Protein AF-A0A3A0USU7-F1 (afdb_monomer_lite)

Radius of gyration: 15.27 Å; chains: 1; bounding box: 41×31×41 Å

Foldseek 3Di:
DPDPPVNVVLVVLLVQLVVLVPPDQLSNLLSLQLSLLLCQLALHQSLVSQQVSQDWFLSLLLLLLSQLLLLLLQLLQCVLLVQDDPVLSNVCSQGNNVPNVSCVVPVVLSSVLSSVLRSVLSSLSSVLRQIANDTSNNHNPSSLVRSVVGDPPVSSVVSSVVSNVSSNVSSNVSCVVCVPPDD

pLDDT: mean 90.27, std 8.11, range [47.28, 97.69]

Secondary structure (DSSP, 8-state):
----HHHHHHHHHHHHHHHHTTS-HHHHHHHHHHHHHHHHHTTS-HHHHHHHTT--HHHHHHHHHHHHHHHHHHHHHHHHHT-S-HHHHHHHHH-GGGGHHHHHHSHHHHHHHHHHHHHHHHHHHHHTT----STT--SHHHHHHHHHHHS-HHHHHHHHHHHHHHHHHHHHHHHHHTTTS--

Structure (mmCIF, N/CA/C/O backbone):
data_AF-A0A3A0USU7-F1
#
_entry.id   AF-A0A3A0USU7-F1
#
loop_
_atom_site.group_PDB
_atom_site.id
_atom_site.type_symbol
_atom_site.label_atom_id
_atom_site.label_alt_id
_atom_site.label_comp_id
_atom_site.label_asym_id
_atom_site.label_entity_id
_atom_site.label_seq_id
_atom_site.pdbx_PDB_ins_code
_atom_site.Cartn_x
_atom_site.Cartn_y
_atom_site.Cartn_z
_atom_site.occupancy
_atom_site.B_iso_or_equiv
_atom_site.auth_seq_id
_atom_site.auth_comp_id
_atom_site.auth_asym_id
_atom_site.auth_atom_id
_atom_site.pdbx_PDB_model_num
ATOM 1 N N . GLY A 1 1 ? -24.342 18.205 -18.699 1.00 47.28 1 GLY A N 1
ATOM 2 C CA . GLY A 1 1 ? -22.930 18.433 -19.059 1.00 47.28 1 GLY A CA 1
ATOM 3 C C . GLY A 1 1 ? -22.261 17.085 -19.160 1.00 47.28 1 GLY A C 1
ATOM 4 O O . GLY A 1 1 ? -22.605 16.230 -18.356 1.00 47.28 1 GLY A O 1
ATOM 5 N N . MET A 1 2 ? -21.401 16.857 -20.155 1.00 51.66 2 MET A N 1
ATOM 6 C CA . MET A 1 2 ? -20.623 15.615 -20.215 1.00 51.66 2 MET A CA 1
ATOM 7 C C . MET A 1 2 ? -19.762 15.539 -18.960 1.00 51.66 2 MET A C 1
ATOM 9 O O . MET A 1 2 ? -18.935 16.421 -18.740 1.00 51.66 2 MET A O 1
ATOM 13 N N . THR A 1 3 ? -19.987 14.526 -18.132 1.00 57.84 3 THR A N 1
ATOM 14 C CA . THR A 1 3 ? -19.057 14.182 -17.064 1.00 57.84 3 THR A CA 1
ATOM 15 C C . THR A 1 3 ? -17.713 13.886 -17.733 1.00 57.84 3 THR A C 1
ATOM 17 O O . THR A 1 3 ? -17.682 13.072 -18.663 1.00 57.84 3 THR A O 1
ATOM 20 N N . PRO A 1 4 ? -16.621 14.563 -17.347 1.00 75.75 4 PRO A N 1
ATOM 21 C CA . PRO A 1 4 ? -15.281 14.215 -17.794 1.00 75.75 4 PRO A CA 1
ATOM 22 C C . PRO A 1 4 ? -15.056 12.697 -17.731 1.00 75.75 4 PRO A C 1
ATOM 24 O O . PRO A 1 4 ? -15.492 12.039 -16.789 1.00 75.75 4 PRO A O 1
ATOM 27 N N . VAL A 1 5 ? -14.356 12.122 -18.715 1.00 73.75 5 VAL A N 1
ATOM 28 C CA . VAL A 1 5 ? -14.076 10.666 -18.764 1.00 73.75 5 VAL A CA 1
ATOM 29 C C . VAL A 1 5 ? -13.379 10.180 -17.480 1.00 73.75 5 VAL A C 1
ATOM 31 O O . VAL A 1 5 ? -13.599 9.057 -17.024 1.00 73.75 5 VAL A O 1
ATOM 34 N N . VAL A 1 6 ? -12.588 11.063 -16.863 1.00 70.81 6 VAL A N 1
ATOM 35 C CA . VAL A 1 6 ? -11.923 10.844 -15.572 1.00 70.81 6 VAL A CA 1
ATOM 36 C C . VAL A 1 6 ? -12.942 10.656 -14.446 1.00 70.81 6 VAL A C 1
ATOM 38 O O . VAL A 1 6 ? -12.831 9.696 -13.689 1.00 70.81 6 VAL A O 1
ATOM 41 N N . ASP A 1 7 ? -13.978 11.491 -14.385 1.00 71.75 7 ASP A N 1
ATOM 42 C CA . ASP A 1 7 ? -15.022 11.399 -13.362 1.00 71.75 7 ASP A CA 1
ATOM 43 C C . ASP A 1 7 ? -15.833 10.113 -13.520 1.00 71.75 7 ASP A C 1
ATOM 45 O O . ASP A 1 7 ? -16.102 9.429 -12.536 1.00 71.75 7 ASP A O 1
ATOM 49 N N . ALA A 1 8 ? -16.164 9.723 -14.755 1.00 73.50 8 ALA A N 1
ATOM 50 C CA . ALA A 1 8 ? -16.860 8.463 -15.020 1.00 73.50 8 ALA A CA 1
ATOM 51 C C . ALA A 1 8 ? -16.037 7.240 -14.565 1.00 73.50 8 ALA A C 1
ATOM 53 O O . ALA A 1 8 ? -16.576 6.321 -13.947 1.00 73.50 8 ALA A O 1
ATOM 54 N N . SER A 1 9 ? -14.723 7.259 -14.810 1.00 77.00 9 SER A N 1
ATOM 55 C CA . SER A 1 9 ? -13.806 6.185 -14.404 1.00 77.00 9 SER A CA 1
ATOM 56 C C . SER A 1 9 ? -13.640 6.118 -12.881 1.00 77.00 9 SER A C 1
ATOM 58 O O . SER A 1 9 ? -13.724 5.039 -12.294 1.00 77.00 9 SER A O 1
ATOM 60 N N . LEU A 1 10 ? -13.465 7.268 -12.220 1.00 75.44 10 LEU A N 1
ATOM 61 C CA . LEU A 1 10 ? -13.368 7.353 -10.759 1.00 75.44 10 LEU A CA 1
ATOM 62 C C . LEU A 1 10 ? -14.669 6.924 -10.074 1.00 75.44 10 LEU A C 1
ATOM 64 O O . LEU A 1 10 ? -14.623 6.220 -9.06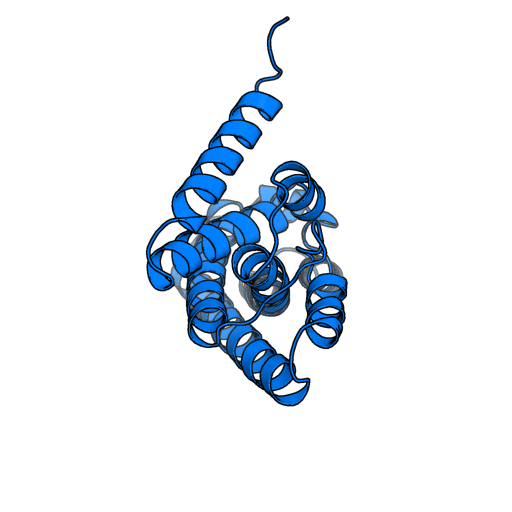6 1.00 75.44 10 LEU A O 1
ATOM 68 N N . MET A 1 11 ? -15.822 7.277 -10.645 1.00 78.56 11 MET A N 1
ATOM 69 C CA . MET A 1 11 ? -17.130 6.826 -10.170 1.00 78.56 11 MET A CA 1
ATOM 70 C C . MET A 1 11 ? -17.293 5.311 -10.295 1.00 78.56 11 MET A C 1
ATOM 72 O O . MET A 1 11 ? -17.805 4.674 -9.377 1.00 78.56 11 MET A O 1
ATOM 76 N N . GLN A 1 12 ? -16.828 4.709 -11.392 1.00 82.81 12 GLN A N 1
ATOM 77 C CA . GLN A 1 12 ? -16.893 3.260 -11.568 1.00 82.81 12 GLN A CA 1
ATOM 78 C C . GLN A 1 12 ? -16.001 2.523 -10.558 1.00 82.81 12 GLN A C 1
ATOM 80 O O . GLN A 1 12 ? -16.458 1.573 -9.922 1.00 82.81 12 GLN A O 1
ATOM 85 N N . ILE A 1 13 ? -14.766 2.992 -10.353 1.00 81.06 13 ILE A N 1
ATOM 86 C CA . ILE A 1 13 ? -13.864 2.471 -9.310 1.00 81.06 13 ILE A CA 1
ATOM 87 C C . ILE A 1 13 ? -14.511 2.625 -7.928 1.00 81.06 13 ILE A C 1
ATOM 89 O O . ILE A 1 13 ? -14.512 1.693 -7.122 1.00 81.06 13 ILE A O 1
ATOM 93 N N . GLY A 1 14 ? -15.107 3.788 -7.676 1.00 78.56 14 GLY A N 1
ATOM 94 C CA . GLY A 1 14 ? -15.824 4.096 -6.451 1.00 78.56 14 GLY A CA 1
ATOM 95 C C . GLY A 1 14 ? -16.990 3.160 -6.157 1.00 78.56 14 GLY A C 1
ATOM 96 O O . GLY A 1 14 ? -17.125 2.684 -5.030 1.00 78.56 14 GLY A O 1
ATOM 97 N N . ASN A 1 15 ? -17.793 2.846 -7.173 1.00 83.69 15 ASN A N 1
ATOM 98 C CA . ASN A 1 15 ? -18.910 1.913 -7.055 1.00 83.69 15 ASN A CA 1
ATOM 99 C C . ASN A 1 15 ? -18.429 0.495 -6.734 1.00 83.69 15 ASN A C 1
ATOM 101 O O . ASN A 1 15 ? -18.962 -0.112 -5.811 1.00 83.69 15 ASN A O 1
ATOM 105 N N . ILE A 1 16 ? -17.378 0.003 -7.403 1.00 82.62 16 ILE A N 1
ATOM 106 C CA . ILE A 1 16 ? -16.798 -1.323 -7.115 1.00 82.62 16 ILE A CA 1
ATOM 107 C C . ILE A 1 16 ? -16.329 -1.398 -5.657 1.00 82.62 16 ILE A C 1
ATOM 109 O O . ILE A 1 16 ? -16.629 -2.362 -4.949 1.00 82.62 16 ILE A O 1
ATOM 113 N N . ILE A 1 17 ? -15.633 -0.358 -5.184 1.00 80.31 17 ILE A N 1
ATOM 114 C CA . ILE A 1 17 ? -15.199 -0.266 -3.787 1.00 80.31 17 ILE A CA 1
ATOM 115 C C . ILE A 1 17 ? -16.417 -0.297 -2.858 1.00 80.31 17 ILE A C 1
ATOM 117 O O . ILE A 1 17 ? -16.461 -1.123 -1.949 1.00 80.31 17 ILE A O 1
ATOM 121 N N . LYS A 1 18 ? -17.426 0.544 -3.102 1.00 78.19 18 LYS A N 1
ATOM 122 C CA . LYS A 1 18 ? -18.612 0.663 -2.242 1.00 78.19 18 LYS A CA 1
ATOM 123 C C . LYS A 1 18 ? -19.471 -0.603 -2.214 1.00 78.19 18 LYS A C 1
ATOM 125 O O . LYS A 1 18 ? -20.003 -0.947 -1.168 1.00 78.19 18 LYS A O 1
ATOM 130 N N . GLU A 1 19 ? -19.599 -1.313 -3.325 1.00 83.81 19 GLU A N 1
ATOM 131 C CA . GLU A 1 19 ? -20.310 -2.594 -3.365 1.00 83.81 19 GLU A CA 1
ATOM 132 C C . GLU A 1 19 ? -19.551 -3.664 -2.573 1.00 83.81 19 GLU A C 1
ATOM 134 O O . GLU A 1 19 ? -20.134 -4.398 -1.768 1.00 83.81 19 GLU A O 1
ATOM 139 N N . SER A 1 20 ? -18.226 -3.706 -2.721 1.00 80.81 20 SER A N 1
ATOM 140 C CA . SER A 1 20 ? -17.401 -4.690 -2.020 1.00 80.81 20 SER A CA 1
ATOM 141 C C . SER A 1 20 ? -17.318 -4.482 -0.502 1.00 80.81 20 SER A C 1
ATOM 143 O O . SER A 1 20 ? -17.053 -5.452 0.206 1.00 80.81 20 SER A O 1
ATOM 145 N N . THR A 1 21 ? -17.629 -3.292 0.037 1.00 77.38 21 THR A N 1
ATOM 146 C CA . THR A 1 21 ? -17.706 -3.093 1.502 1.00 77.38 21 THR A CA 1
ATOM 147 C C . THR A 1 21 ? -18.872 -3.830 2.157 1.00 77.38 21 THR A C 1
ATOM 149 O O . THR A 1 21 ? -18.832 -4.098 3.354 1.00 77.38 21 THR A O 1
ATOM 152 N N . THR A 1 22 ? -19.898 -4.189 1.380 1.00 76.75 22 THR A N 1
ATOM 153 C CA . THR A 1 22 ? -21.059 -4.963 1.855 1.00 76.75 22 THR A CA 1
ATOM 154 C C . THR A 1 22 ? -20.899 -6.475 1.672 1.00 76.75 22 THR A C 1
ATOM 156 O O . THR A 1 22 ? -21.776 -7.249 2.052 1.00 76.75 22 THR A O 1
ATOM 159 N N . SER A 1 23 ? -19.776 -6.904 1.090 1.00 77.12 23 SER A N 1
ATOM 160 C CA . SER A 1 23 ? -19.449 -8.312 0.849 1.00 77.12 23 SER A CA 1
ATOM 161 C C . SER A 1 23 ? -18.768 -8.963 2.063 1.00 77.12 23 SER A C 1
ATOM 163 O O . SER A 1 23 ? -18.668 -8.381 3.141 1.00 77.12 23 SER A O 1
ATOM 165 N N . SER A 1 24 ? -18.280 -10.200 1.908 1.00 86.56 24 SER A N 1
ATOM 166 C CA . SER A 1 24 ? -17.523 -10.872 2.969 1.00 86.56 24 SER A CA 1
ATOM 167 C C . SER A 1 24 ? -16.220 -10.121 3.305 1.00 86.56 24 SER A C 1
ATOM 169 O O . SER A 1 24 ? -15.611 -9.536 2.404 1.00 86.56 24 SER A O 1
ATOM 171 N N . PRO A 1 25 ? -15.725 -10.180 4.560 1.00 85.56 25 PRO A N 1
ATOM 172 C CA . PRO A 1 25 ? -14.499 -9.484 4.965 1.00 85.56 25 PRO A CA 1
ATOM 173 C C . PRO A 1 25 ? -13.279 -9.810 4.096 1.00 85.56 25 PRO A C 1
ATOM 175 O O . PRO A 1 25 ? -12.454 -8.945 3.822 1.00 85.56 25 PRO A O 1
ATOM 178 N N . ILE A 1 26 ? -13.191 -11.052 3.612 1.00 90.31 26 ILE A N 1
ATOM 179 C CA . ILE A 1 26 ? -12.112 -11.501 2.727 1.00 90.31 2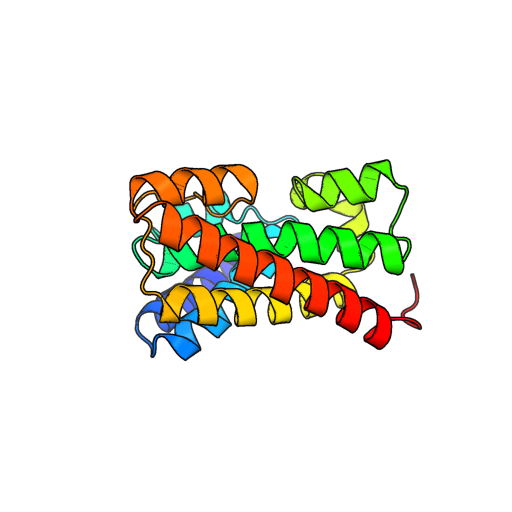6 ILE A CA 1
ATOM 180 C C . ILE A 1 26 ? -12.241 -10.848 1.349 1.00 90.31 26 ILE A C 1
ATOM 182 O O . ILE A 1 26 ? -11.261 -10.323 0.829 1.00 90.31 26 ILE A O 1
ATOM 186 N N . LEU A 1 27 ? -13.440 -10.855 0.759 1.00 89.69 27 LEU A N 1
ATOM 187 C CA . LEU A 1 27 ? -13.657 -10.297 -0.576 1.00 89.69 27 LEU A CA 1
ATOM 188 C C . LEU A 1 27 ? -13.503 -8.772 -0.565 1.00 89.69 27 LEU A C 1
ATOM 190 O O . LEU A 1 27 ? -12.858 -8.216 -1.452 1.00 89.69 27 LEU A O 1
ATOM 194 N N . MET A 1 28 ? -13.990 -8.121 0.495 1.00 92.81 28 MET A N 1
ATOM 195 C CA . MET A 1 28 ? -13.724 -6.713 0.781 1.00 92.81 28 MET A CA 1
ATOM 196 C C . MET A 1 28 ? -12.217 -6.452 0.876 1.00 92.81 28 MET A C 1
ATOM 198 O O . MET A 1 28 ? -11.714 -5.558 0.204 1.00 92.81 28 MET A O 1
ATOM 202 N N . GLY A 1 29 ? -11.484 -7.251 1.657 1.00 93.31 29 GLY A N 1
ATOM 203 C CA . GLY A 1 29 ? -10.033 -7.132 1.809 1.00 93.31 29 GLY A CA 1
ATOM 204 C C . GLY A 1 29 ? -9.278 -7.231 0.483 1.00 93.31 29 GLY A C 1
ATOM 205 O O . GLY A 1 29 ? -8.439 -6.380 0.193 1.00 93.31 29 GLY A O 1
ATOM 206 N N . VAL A 1 30 ? -9.614 -8.219 -0.350 1.00 95.12 30 VAL A N 1
ATOM 207 C CA . VAL A 1 30 ? -8.996 -8.403 -1.673 1.00 95.12 30 VAL A CA 1
ATOM 208 C C . VAL A 1 30 ? -9.281 -7.211 -2.586 1.00 95.12 30 VAL A C 1
ATOM 210 O O . VAL A 1 30 ? -8.351 -6.650 -3.165 1.00 95.12 30 VAL A O 1
ATOM 213 N N . VAL A 1 31 ? -10.550 -6.817 -2.711 1.00 93.94 31 VAL A N 1
ATOM 214 C CA . VAL A 1 31 ? -10.972 -5.776 -3.658 1.00 93.94 31 VAL A CA 1
ATOM 215 C C . VAL A 1 31 ? -10.491 -4.397 -3.211 1.00 93.94 31 VAL A C 1
ATOM 217 O O . VAL A 1 31 ? -9.835 -3.708 -3.991 1.00 93.94 31 VAL A O 1
ATOM 220 N N . LEU A 1 32 ? -10.748 -3.998 -1.961 1.00 93.19 32 LEU A N 1
ATOM 221 C CA . LEU A 1 32 ? -10.316 -2.690 -1.456 1.00 93.19 32 LEU A CA 1
ATOM 222 C C . LEU A 1 32 ? -8.805 -2.602 -1.381 1.00 93.19 32 LEU A C 1
ATOM 224 O O . LEU A 1 32 ? -8.238 -1.617 -1.845 1.00 93.19 32 LEU A O 1
ATOM 228 N N . GLY A 1 33 ? -8.159 -3.618 -0.811 1.00 94.94 33 GLY A N 1
ATOM 229 C CA . GLY A 1 33 ? -6.711 -3.639 -0.679 1.00 94.94 33 GLY A CA 1
ATOM 230 C C . GLY A 1 33 ? -6.041 -3.540 -2.044 1.00 94.94 33 GLY A C 1
ATOM 231 O O . GLY A 1 33 ? -5.192 -2.680 -2.249 1.00 94.94 33 GLY A O 1
ATOM 232 N N . GLY A 1 34 ? -6.465 -4.357 -3.010 1.00 94.94 34 GLY A N 1
ATOM 233 C CA . GLY A 1 34 ? -5.884 -4.337 -4.349 1.00 94.94 34 GLY A CA 1
ATOM 234 C C . GLY A 1 34 ? -6.131 -3.022 -5.089 1.00 94.94 34 GLY A C 1
ATOM 235 O O . GLY A 1 34 ? -5.188 -2.408 -5.589 1.00 94.94 34 GLY A O 1
ATOM 236 N N . ILE A 1 35 ? -7.382 -2.554 -5.141 1.00 94.12 35 ILE A N 1
ATOM 237 C CA . ILE A 1 35 ? -7.740 -1.351 -5.904 1.00 94.12 35 ILE A CA 1
ATOM 238 C C . ILE A 1 35 ? -7.154 -0.092 -5.263 1.00 94.12 35 ILE A C 1
ATOM 240 O O . ILE A 1 35 ? -6.536 0.701 -5.971 1.00 94.12 35 ILE A O 1
ATOM 244 N N . ILE A 1 36 ? -7.305 0.108 -3.948 1.00 94.00 36 ILE A N 1
ATOM 245 C CA . ILE A 1 36 ? -6.821 1.330 -3.284 1.00 94.00 36 ILE A CA 1
ATOM 246 C C . ILE A 1 36 ? -5.298 1.423 -3.384 1.00 94.00 36 ILE A C 1
ATOM 248 O O . ILE A 1 36 ? -4.782 2.507 -3.647 1.00 94.00 36 ILE A O 1
ATOM 252 N N . THR A 1 37 ? -4.574 0.310 -3.252 1.00 94.75 37 THR A N 1
ATOM 253 C CA . THR A 1 37 ? -3.114 0.304 -3.396 1.00 94.75 37 THR A CA 1
ATOM 254 C C . THR A 1 37 ? -2.665 0.604 -4.832 1.00 94.75 37 THR A C 1
ATOM 256 O O . THR A 1 37 ? -1.691 1.335 -5.029 1.00 94.75 37 THR A O 1
ATOM 259 N N . VAL A 1 38 ? -3.391 0.120 -5.848 1.00 93.81 38 VAL A N 1
ATOM 260 C CA . VAL A 1 38 ? -3.135 0.505 -7.248 1.00 93.81 38 VAL A CA 1
ATOM 261 C C . VAL A 1 38 ? -3.418 1.985 -7.470 1.00 93.81 38 VAL A C 1
ATOM 263 O O . VAL A 1 38 ? -2.577 2.669 -8.045 1.00 93.81 38 VAL A O 1
ATOM 266 N N . VAL A 1 39 ? -4.551 2.497 -6.982 1.00 91.12 39 VAL A N 1
ATOM 267 C CA . VAL A 1 39 ? -4.905 3.920 -7.090 1.00 91.12 39 VAL A CA 1
ATOM 268 C C . VAL A 1 39 ? -3.849 4.785 -6.407 1.00 91.12 39 VAL A C 1
ATOM 270 O O . VAL A 1 39 ? -3.380 5.727 -7.027 1.00 91.12 39 VAL A O 1
ATOM 273 N N . ALA A 1 40 ? -3.414 4.428 -5.195 1.00 90.44 40 ALA A N 1
ATOM 274 C CA . ALA A 1 40 ? -2.378 5.148 -4.448 1.00 90.44 40 ALA A CA 1
ATOM 275 C C . ALA A 1 40 ? -1.013 5.163 -5.152 1.00 90.44 40 ALA A C 1
ATOM 277 O O . ALA A 1 40 ? -0.189 6.034 -4.886 1.00 90.44 40 ALA A O 1
ATOM 278 N N . THR A 1 41 ? -0.764 4.186 -6.025 1.00 88.94 41 THR A N 1
ATOM 279 C CA . THR A 1 41 ? 0.472 4.105 -6.808 1.00 88.94 41 THR A CA 1
ATOM 280 C C . THR A 1 41 ? 0.336 4.806 -8.159 1.00 88.94 41 THR A C 1
ATOM 282 O O . THR A 1 41 ? 1.298 5.375 -8.666 1.00 88.94 41 THR A O 1
ATOM 285 N N . ALA A 1 42 ? -0.854 4.778 -8.755 1.00 86.81 42 ALA A N 1
ATOM 286 C CA . ALA A 1 42 ? -1.189 5.509 -9.967 1.00 86.81 42 ALA A CA 1
ATOM 287 C C . ALA A 1 42 ? -1.185 7.035 -9.724 1.00 86.81 42 ALA A C 1
ATOM 289 O O . ALA A 1 42 ? -1.245 7.486 -8.581 1.00 86.81 42 ALA A O 1
ATOM 290 N N . PRO A 1 43 ? -1.180 7.868 -10.784 1.00 82.12 43 PRO A N 1
ATOM 291 C CA . PRO A 1 43 ? -1.360 9.322 -10.673 1.00 82.12 43 PRO A CA 1
ATOM 292 C C . PRO A 1 43 ? -2.797 9.725 -10.277 1.00 82.12 43 PRO A C 1
ATOM 294 O O . PRO A 1 43 ? -3.346 10.703 -10.782 1.00 82.12 43 PRO A O 1
ATOM 297 N N . LEU A 1 44 ? -3.440 8.947 -9.406 1.00 80.44 44 LEU A N 1
ATOM 298 C CA . LEU A 1 44 ? -4.792 9.140 -8.908 1.00 80.44 44 LEU A CA 1
ATOM 299 C C . LEU A 1 44 ? -4.702 9.301 -7.387 1.00 80.44 44 LEU A C 1
ATOM 301 O O . LEU A 1 44 ? -4.110 8.480 -6.697 1.00 80.44 44 LEU A O 1
ATOM 305 N N . SER A 1 45 ? -5.274 10.366 -6.828 1.00 85.56 45 SER A N 1
ATOM 306 C CA . SER A 1 45 ? -5.203 10.578 -5.378 1.00 85.56 45 SER A CA 1
ATOM 307 C C . SER A 1 45 ? -6.096 9.573 -4.637 1.00 85.56 45 SER A C 1
ATOM 309 O O . SER A 1 45 ? -7.322 9.707 -4.627 1.00 85.56 45 SER A O 1
ATOM 311 N N . SER A 1 46 ? -5.491 8.584 -3.971 1.00 86.19 46 SER A N 1
ATOM 312 C CA . SER A 1 46 ? -6.190 7.625 -3.097 1.00 86.19 46 SER A CA 1
ATOM 313 C C . SER A 1 46 ? -6.868 8.311 -1.908 1.00 86.19 46 SER A C 1
ATOM 315 O O . SER A 1 46 ? -7.979 7.941 -1.523 1.00 86.19 46 SER A O 1
ATOM 317 N N . MET A 1 47 ? -6.237 9.347 -1.350 1.00 88.75 47 MET A N 1
ATOM 318 C CA . MET A 1 47 ? -6.819 10.187 -0.301 1.00 88.75 47 MET A CA 1
ATOM 319 C C . MET A 1 47 ? -8.108 10.857 -0.785 1.00 88.75 47 MET A C 1
ATOM 321 O O . MET A 1 47 ? -9.142 10.726 -0.133 1.00 88.75 47 MET A O 1
ATOM 325 N N . ALA A 1 48 ? -8.077 11.520 -1.945 1.00 86.38 48 ALA A N 1
ATOM 326 C CA . ALA A 1 48 ? -9.272 12.158 -2.489 1.00 86.38 48 ALA A CA 1
ATOM 327 C C . ALA A 1 48 ? -10.366 11.126 -2.799 1.00 86.38 48 ALA A C 1
ATOM 329 O O . ALA A 1 48 ? -11.518 11.336 -2.432 1.00 86.38 48 ALA A O 1
ATOM 330 N N . LEU A 1 49 ? -10.010 9.986 -3.403 1.00 86.00 49 LEU A N 1
ATOM 331 C CA . LEU A 1 49 ? -10.967 8.924 -3.718 1.00 86.00 49 LEU A CA 1
ATOM 332 C C . LEU A 1 49 ? -11.667 8.399 -2.456 1.00 86.00 49 LEU A C 1
ATOM 334 O O . LEU A 1 49 ? -12.891 8.357 -2.397 1.00 86.00 49 LEU A O 1
ATOM 338 N N . THR A 1 50 ? -10.904 8.026 -1.429 1.00 87.81 50 THR A N 1
ATOM 339 C CA . THR A 1 50 ? -11.475 7.479 -0.185 1.00 87.81 50 THR A CA 1
ATOM 340 C C . THR A 1 50 ? -12.295 8.506 0.598 1.00 87.81 50 THR A C 1
ATOM 342 O O . THR A 1 50 ? -13.292 8.132 1.217 1.00 87.81 50 THR A O 1
ATOM 345 N N . ALA A 1 51 ? -11.941 9.794 0.519 1.00 87.56 51 ALA A N 1
ATOM 346 C CA . ALA A 1 51 ? -12.744 10.885 1.068 1.00 87.56 51 ALA A CA 1
ATOM 347 C C . ALA A 1 51 ? -14.066 11.081 0.307 1.00 87.56 51 ALA A C 1
ATOM 349 O O . ALA A 1 51 ? -15.122 11.160 0.931 1.00 87.56 51 ALA A O 1
ATOM 350 N N . LEU A 1 52 ? -14.034 11.096 -1.031 1.00 86.31 52 LEU A N 1
ATOM 351 C CA . LEU A 1 52 ? -15.230 11.241 -1.873 1.00 86.31 52 LEU A CA 1
ATOM 352 C C . LEU A 1 52 ? -16.210 10.072 -1.710 1.00 86.31 52 LEU A C 1
ATOM 354 O O . LEU A 1 52 ? -17.421 10.259 -1.799 1.00 86.31 52 LEU A O 1
ATOM 358 N N . LEU A 1 53 ? -15.692 8.871 -1.446 1.00 86.00 53 LEU A N 1
ATOM 359 C CA . LEU A 1 53 ? -16.503 7.683 -1.177 1.00 86.00 53 LEU A CA 1
ATOM 360 C C . LEU A 1 53 ? -17.026 7.610 0.261 1.00 86.00 53 LEU A C 1
ATOM 362 O O . LEU A 1 53 ? -17.865 6.754 0.545 1.00 86.00 53 LEU A O 1
ATOM 366 N N . GLY A 1 54 ? -16.543 8.479 1.155 1.00 88.25 54 GLY A N 1
ATOM 367 C CA . GLY A 1 54 ? -16.916 8.475 2.568 1.00 88.25 54 GLY A CA 1
ATOM 368 C C . GLY A 1 54 ? -16.565 7.164 3.268 1.00 88.25 54 GLY A C 1
ATOM 369 O O . GLY A 1 54 ? -17.349 6.682 4.081 1.00 88.25 54 GLY A O 1
ATOM 370 N N . LEU A 1 55 ? -15.430 6.545 2.919 1.00 89.38 55 LEU A N 1
ATOM 371 C CA . LEU A 1 55 ? -15.032 5.280 3.535 1.00 89.38 55 LEU A CA 1
ATOM 372 C C . LEU A 1 55 ? -14.648 5.498 4.998 1.00 89.38 55 LEU A C 1
ATOM 374 O O . LEU A 1 55 ? -13.762 6.296 5.297 1.00 89.38 55 LEU A O 1
ATOM 378 N N . THR A 1 56 ? -15.259 4.723 5.886 1.00 92.81 56 THR A N 1
ATOM 379 C CA . THR A 1 56 ? -14.916 4.644 7.311 1.00 92.81 56 THR A CA 1
ATOM 380 C C . THR A 1 56 ? -14.836 3.182 7.758 1.00 92.81 56 THR A C 1
ATOM 382 O O . THR A 1 56 ? -14.953 2.273 6.927 1.00 92.81 56 THR A O 1
ATOM 385 N N . GLY A 1 57 ? -14.586 2.922 9.043 1.00 94.06 57 GLY A N 1
ATOM 386 C CA . GLY A 1 57 ? -14.490 1.575 9.595 1.00 94.06 57 GLY A CA 1
ATOM 387 C C . GLY A 1 57 ? -13.376 0.737 8.968 1.00 94.06 57 GLY A C 1
ATOM 388 O O . GLY A 1 57 ? -12.284 1.219 8.653 1.00 94.06 57 GLY A O 1
ATOM 389 N N . THR A 1 58 ? -13.648 -0.555 8.796 1.00 94.75 58 THR A N 1
ATOM 390 C CA . THR A 1 58 ? -12.707 -1.516 8.203 1.00 94.75 58 THR A CA 1
ATOM 391 C C . THR A 1 58 ? -12.311 -1.192 6.757 1.00 94.75 58 THR A C 1
ATOM 393 O O . THR A 1 58 ? -11.120 -1.284 6.455 1.00 94.75 58 THR A O 1
ATOM 396 N N . PRO A 1 59 ? -13.221 -0.746 5.866 1.00 93.69 59 PRO A N 1
ATOM 397 C CA . PRO A 1 59 ? -12.855 -0.248 4.539 1.00 93.69 59 PRO A CA 1
ATOM 398 C C . PRO A 1 59 ? -11.719 0.784 4.532 1.00 93.69 59 PRO A C 1
ATOM 400 O O . PRO A 1 59 ? -10.762 0.669 3.764 1.00 93.69 59 PRO A O 1
ATOM 403 N N . MET A 1 60 ? -11.797 1.780 5.414 1.00 95.62 60 MET A N 1
ATOM 404 C CA . MET A 1 60 ? -10.786 2.834 5.502 1.00 95.62 60 MET A CA 1
ATOM 405 C C . MET A 1 60 ? -9.501 2.333 6.169 1.00 95.62 60 MET A C 1
ATOM 407 O O . MET A 1 60 ? -8.407 2.712 5.751 1.00 95.62 60 MET A O 1
ATOM 411 N N . ALA A 1 61 ? -9.605 1.431 7.151 1.00 96.31 61 ALA A N 1
ATOM 412 C CA . ALA A 1 61 ? -8.442 0.774 7.746 1.00 96.31 61 ALA A CA 1
ATOM 413 C C . ALA A 1 61 ? -7.638 -0.018 6.703 1.00 96.31 61 ALA A C 1
ATOM 415 O O . ALA A 1 61 ? -6.406 0.058 6.692 1.00 96.31 61 ALA A O 1
ATOM 416 N N . ILE A 1 62 ? -8.329 -0.725 5.797 1.00 96.06 62 ILE A N 1
ATOM 417 C CA . ILE A 1 62 ? -7.709 -1.410 4.656 1.00 96.06 62 ILE A CA 1
ATOM 418 C C . ILE A 1 62 ? -6.962 -0.397 3.791 1.00 96.06 62 ILE A C 1
ATOM 420 O O . ILE A 1 62 ? -5.774 -0.577 3.537 1.00 96.06 62 ILE A O 1
ATOM 424 N N . GLY A 1 63 ? -7.626 0.690 3.390 1.00 94.19 63 GLY A N 1
ATOM 425 C CA . GLY A 1 63 ? -7.006 1.729 2.567 1.00 94.19 63 GLY A CA 1
ATOM 426 C C . GLY A 1 63 ? -5.772 2.368 3.215 1.00 94.19 63 GLY A C 1
ATOM 427 O O . GLY A 1 63 ? -4.785 2.617 2.533 1.00 94.19 63 GLY A O 1
ATOM 428 N N . ALA A 1 64 ? -5.788 2.589 4.527 1.00 95.69 64 ALA A N 1
ATOM 429 C CA . ALA A 1 64 ? -4.664 3.171 5.257 1.00 95.69 64 ALA A CA 1
ATOM 430 C C . ALA A 1 64 ? -3.459 2.214 5.347 1.00 95.69 64 ALA A C 1
ATOM 432 O O . ALA A 1 64 ? -2.350 2.548 4.922 1.00 95.69 64 ALA A O 1
ATOM 433 N N . LEU A 1 65 ? -3.663 1.003 5.874 1.00 96.44 65 LEU A N 1
ATOM 434 C CA . LEU A 1 65 ? -2.559 0.075 6.150 1.00 96.44 65 LEU A CA 1
ATOM 435 C C . LEU A 1 65 ? -2.073 -0.692 4.916 1.00 96.44 65 LEU A C 1
ATOM 437 O O . LEU A 1 65 ? -0.887 -1.020 4.846 1.00 96.44 65 LEU A O 1
ATOM 441 N N . ALA A 1 66 ? -2.930 -0.954 3.924 1.00 96.50 66 ALA A N 1
ATOM 442 C CA . ALA A 1 66 ? -2.492 -1.580 2.675 1.00 96.50 66 ALA A CA 1
ATOM 443 C C . ALA A 1 66 ? -1.597 -0.629 1.866 1.00 96.50 66 ALA A C 1
ATOM 445 O O . ALA A 1 66 ? -0.590 -1.055 1.298 1.00 96.50 66 ALA A O 1
ATOM 446 N N . VAL A 1 67 ? -1.907 0.674 1.867 1.00 95.69 67 VAL A N 1
ATOM 447 C CA . VAL A 1 67 ? -1.057 1.694 1.236 1.00 95.69 67 VAL A CA 1
ATOM 448 C C . VAL A 1 67 ? 0.257 1.857 2.005 1.00 95.69 67 VAL A C 1
ATOM 450 O O . VAL A 1 67 ? 1.312 1.926 1.377 1.00 95.69 67 VAL A O 1
ATOM 453 N N . PHE A 1 68 ? 0.246 1.788 3.340 1.00 96.75 68 PHE A N 1
ATOM 454 C CA . PHE A 1 68 ? 1.484 1.692 4.125 1.00 96.75 68 PHE A CA 1
ATOM 455 C C . PHE A 1 68 ? 2.336 0.464 3.750 1.00 96.75 68 PHE A C 1
ATOM 457 O O . PHE A 1 68 ? 3.538 0.592 3.517 1.00 96.75 68 PHE A O 1
ATOM 464 N N . GLY A 1 69 ? 1.736 -0.725 3.635 1.00 96.44 69 GLY A N 1
ATOM 465 C CA . GLY A 1 69 ? 2.448 -1.929 3.188 1.00 96.44 69 GLY A CA 1
ATOM 466 C C . GLY A 1 69 ? 3.061 -1.756 1.793 1.00 96.44 69 GLY A C 1
ATOM 467 O O . GLY A 1 69 ? 4.204 -2.160 1.548 1.00 96.44 69 GLY A O 1
ATOM 468 N N . SER A 1 70 ? 2.340 -1.071 0.902 1.00 95.50 70 SER A N 1
ATOM 469 C CA . SER A 1 70 ? 2.776 -0.819 -0.472 1.00 95.50 70 SER A CA 1
ATOM 470 C C . SER A 1 70 ? 4.073 -0.020 -0.590 1.00 95.50 70 SER A C 1
ATOM 472 O O . SER A 1 70 ? 4.836 -0.240 -1.528 1.00 95.50 70 SER A O 1
ATOM 474 N N . SER A 1 71 ? 4.406 0.814 0.396 1.00 95.50 71 SER A N 1
ATOM 475 C CA . SER A 1 71 ? 5.692 1.516 0.453 1.00 95.50 71 SER A CA 1
ATOM 476 C C . SER A 1 71 ? 6.883 0.565 0.417 1.00 95.50 71 SER A C 1
ATOM 478 O O . SER A 1 71 ? 7.842 0.779 -0.327 1.00 95.50 71 SER A O 1
ATOM 480 N N . PHE A 1 72 ? 6.814 -0.528 1.179 1.00 96.94 72 PHE A N 1
ATOM 481 C CA . PHE A 1 72 ? 7.875 -1.534 1.228 1.00 96.94 72 PHE A CA 1
ATOM 482 C C . PHE A 1 72 ? 7.905 -2.374 -0.046 1.00 96.94 72 PHE A C 1
ATOM 484 O O . PHE A 1 72 ? 8.980 -2.674 -0.567 1.00 96.94 72 PHE A O 1
ATOM 491 N N . MET A 1 73 ? 6.729 -2.710 -0.580 1.00 96.88 73 MET A N 1
ATOM 492 C CA . MET A 1 73 ? 6.598 -3.386 -1.870 1.00 96.88 73 MET A CA 1
ATOM 493 C C . MET A 1 73 ? 7.244 -2.584 -2.994 1.00 96.88 73 MET A C 1
ATOM 495 O O . MET A 1 73 ? 8.093 -3.113 -3.710 1.00 96.88 73 MET A O 1
ATOM 499 N N . ASN A 1 74 ? 6.888 -1.306 -3.112 1.00 94.94 74 ASN A N 1
ATOM 500 C CA . ASN A 1 74 ? 7.403 -0.419 -4.143 1.00 94.94 74 ASN A CA 1
ATOM 501 C C . ASN A 1 74 ? 8.899 -0.171 -3.964 1.00 94.94 74 ASN A C 1
ATOM 503 O O . ASN A 1 74 ? 9.639 -0.254 -4.940 1.00 94.94 74 ASN A O 1
ATOM 507 N N . PHE A 1 75 ? 9.383 0.009 -2.731 1.00 95.31 75 PHE A N 1
ATOM 508 C CA . PHE A 1 75 ? 10.819 0.096 -2.468 1.00 95.31 75 PHE A CA 1
ATOM 509 C C . PHE A 1 75 ? 11.580 -1.127 -3.003 1.00 95.31 75 PHE A C 1
ATOM 511 O O . PHE A 1 75 ? 12.582 -0.986 -3.710 1.00 95.31 75 PHE A O 1
ATOM 518 N N . VAL A 1 76 ? 11.111 -2.338 -2.674 1.00 96.44 76 VAL A N 1
ATOM 519 C CA . VAL A 1 76 ? 11.756 -3.589 -3.098 1.00 96.44 76 VAL A CA 1
ATOM 520 C C . VAL A 1 76 ? 11.669 -3.758 -4.613 1.00 96.44 76 VAL A C 1
ATOM 522 O O . VAL A 1 76 ? 12.688 -4.051 -5.245 1.00 96.44 76 VAL A O 1
ATOM 525 N N . LEU A 1 77 ? 10.487 -3.546 -5.193 1.00 95.19 77 LEU A N 1
ATOM 526 C CA . LEU A 1 77 ? 10.245 -3.695 -6.624 1.00 95.19 77 LEU A CA 1
ATOM 527 C C . LEU A 1 77 ? 11.118 -2.729 -7.432 1.00 95.19 77 LEU A C 1
ATOM 529 O O . LEU A 1 77 ? 11.882 -3.177 -8.285 1.00 95.19 77 LEU A O 1
ATOM 533 N N . PHE A 1 78 ? 11.085 -1.431 -7.118 1.00 94.19 78 PHE A N 1
ATOM 534 C CA . PHE A 1 78 ? 11.829 -0.400 -7.850 1.00 94.19 78 PHE A CA 1
ATOM 535 C C . PHE A 1 78 ? 13.336 -0.616 -7.740 1.00 94.19 78 PHE A C 1
ATOM 537 O O . PHE A 1 78 ? 14.045 -0.562 -8.746 1.00 94.19 78 PHE A O 1
ATOM 544 N N . LYS A 1 79 ? 13.830 -0.977 -6.548 1.00 94.00 79 LYS A N 1
ATOM 545 C CA . LYS A 1 79 ? 15.250 -1.291 -6.347 1.00 94.00 79 LYS A CA 1
ATOM 546 C C . LYS A 1 79 ? 15.710 -2.489 -7.180 1.00 94.00 79 LYS A C 1
ATOM 548 O O . LYS A 1 79 ? 16.839 -2.503 -7.668 1.00 94.00 79 LYS A O 1
ATOM 553 N N . ARG A 1 80 ? 14.875 -3.525 -7.294 1.00 93.62 80 ARG A N 1
ATOM 554 C CA . ARG A 1 80 ? 15.216 -4.781 -7.985 1.00 93.62 80 ARG A CA 1
ATOM 555 C C . ARG A 1 80 ? 15.088 -4.665 -9.497 1.00 93.62 80 ARG A C 1
ATOM 557 O O . ARG A 1 80 ? 15.960 -5.163 -10.204 1.00 93.62 80 ARG A O 1
ATOM 564 N N . MET A 1 81 ? 14.043 -3.988 -9.954 1.00 92.19 81 MET A N 1
ATOM 565 C CA . MET A 1 81 ? 13.785 -3.712 -11.366 1.00 92.19 81 MET A CA 1
ATOM 566 C C . MET A 1 81 ? 14.651 -2.567 -11.904 1.00 92.19 81 MET A C 1
ATOM 568 O O . MET A 1 81 ? 14.726 -2.384 -13.110 1.00 92.19 81 MET A O 1
ATOM 572 N N . LYS A 1 82 ? 15.350 -1.834 -11.023 1.00 89.81 82 LYS A N 1
ATOM 573 C CA . LYS A 1 82 ? 16.163 -0.654 -11.358 1.00 89.81 82 LYS A CA 1
ATOM 574 C C . LYS A 1 82 ? 15.331 0.447 -12.025 1.00 89.81 82 LYS A C 1
ATOM 576 O O . LYS A 1 82 ? 15.767 1.077 -12.984 1.00 89.81 82 LYS A O 1
ATOM 581 N N . PHE A 1 83 ? 14.130 0.672 -11.497 1.00 86.88 83 PHE A N 1
ATOM 582 C CA . PHE A 1 83 ? 13.288 1.791 -11.901 1.00 86.88 83 PHE A CA 1
ATOM 583 C C . PHE A 1 83 ? 13.875 3.091 -11.335 1.00 86.88 83 PHE A C 1
ATOM 585 O O . PHE A 1 83 ? 13.711 3.403 -10.153 1.00 86.88 83 PHE A O 1
ATOM 592 N N . GLY A 1 84 ? 14.594 3.823 -12.187 1.00 85.81 84 GLY A N 1
ATOM 593 C CA . GLY A 1 84 ? 15.284 5.059 -11.823 1.00 85.81 84 GLY A CA 1
ATOM 594 C C . GLY A 1 84 ? 16.434 4.861 -10.827 1.00 85.81 84 GLY A C 1
ATOM 595 O O . GLY A 1 84 ? 16.955 3.761 -10.630 1.00 85.81 84 GLY A O 1
ATOM 596 N N . ASP A 1 85 ? 16.830 5.958 -10.182 1.00 89.19 85 ASP A N 1
ATOM 597 C CA . ASP A 1 85 ? 17.950 5.984 -9.242 1.00 89.19 85 ASP A CA 1
ATOM 598 C C . ASP A 1 85 ? 17.521 5.702 -7.793 1.00 89.19 85 ASP A C 1
ATOM 600 O O . ASP A 1 85 ? 16.343 5.674 -7.426 1.00 89.19 85 ASP A O 1
ATOM 604 N N . ARG A 1 86 ? 18.508 5.569 -6.898 1.00 88.62 86 ARG A N 1
ATOM 605 C CA . ARG A 1 86 ? 18.276 5.342 -5.461 1.00 88.62 86 ARG A CA 1
ATOM 606 C C . ARG A 1 86 ? 17.373 6.404 -4.817 1.00 88.62 86 ARG A C 1
ATOM 608 O O . ARG A 1 86 ? 16.607 6.064 -3.920 1.00 88.62 86 ARG A O 1
ATOM 615 N N . LYS A 1 87 ? 17.469 7.667 -5.253 1.00 90.44 87 LYS A N 1
ATOM 616 C CA . LYS A 1 87 ? 16.628 8.767 -4.748 1.00 90.44 87 LYS A CA 1
ATOM 617 C C . LYS A 1 87 ? 15.164 8.536 -5.119 1.00 90.44 87 LYS A C 1
ATOM 619 O O . LYS A 1 87 ? 14.331 8.487 -4.226 1.00 90.44 87 LYS A O 1
ATOM 624 N N . THR A 1 88 ? 14.894 8.270 -6.395 1.00 89.00 88 THR A N 1
ATOM 625 C CA . THR A 1 88 ? 13.567 7.905 -6.907 1.00 89.00 88 THR A CA 1
ATOM 626 C C . THR A 1 88 ? 12.980 6.712 -6.169 1.00 89.00 88 THR A C 1
ATOM 628 O O . THR A 1 88 ? 11.836 6.771 -5.738 1.00 89.00 88 THR A O 1
ATOM 631 N N . THR A 1 89 ? 13.758 5.642 -5.980 1.00 91.06 89 THR A N 1
ATOM 632 C CA . THR A 1 89 ? 13.278 4.438 -5.282 1.00 91.06 89 THR A CA 1
ATOM 633 C C . THR A 1 89 ? 12.786 4.765 -3.866 1.00 91.06 89 THR A C 1
ATOM 635 O O . THR A 1 89 ? 11.767 4.240 -3.424 1.00 91.06 89 THR A O 1
ATOM 638 N N . ILE A 1 90 ? 13.495 5.642 -3.148 1.00 90.81 90 ILE A N 1
ATOM 639 C CA . ILE A 1 90 ? 13.081 6.092 -1.812 1.00 90.81 90 ILE A CA 1
ATOM 640 C C . ILE A 1 90 ? 11.861 7.018 -1.911 1.00 90.81 90 ILE A C 1
ATOM 642 O O . ILE A 1 90 ? 10.930 6.864 -1.126 1.00 90.81 90 ILE A O 1
ATOM 646 N N . SER A 1 91 ? 11.836 7.939 -2.877 1.00 90.31 91 SER A N 1
ATOM 647 C CA . SER A 1 91 ? 10.704 8.846 -3.096 1.00 90.31 91 SER A CA 1
ATOM 648 C C . SER A 1 91 ? 9.407 8.091 -3.385 1.00 90.31 91 SER A C 1
ATOM 650 O O . SER A 1 91 ? 8.410 8.371 -2.733 1.00 90.31 91 SER A O 1
ATOM 652 N N . VAL A 1 92 ? 9.430 7.092 -4.274 1.00 89.06 92 VAL A N 1
ATOM 653 C CA . VAL A 1 92 ? 8.266 6.238 -4.575 1.00 89.06 92 VAL A CA 1
ATOM 654 C C . VAL A 1 92 ? 7.815 5.468 -3.337 1.00 89.06 92 VAL A C 1
ATOM 656 O O . VAL A 1 92 ? 6.623 5.306 -3.110 1.00 89.06 92 VAL A O 1
ATOM 659 N N . ALA A 1 93 ? 8.756 4.976 -2.529 1.00 91.38 93 ALA A N 1
ATOM 660 C CA . ALA A 1 93 ? 8.417 4.256 -1.309 1.00 91.38 93 ALA A CA 1
ATOM 661 C C . ALA A 1 93 ? 7.699 5.156 -0.294 1.00 91.38 93 ALA A C 1
ATOM 663 O O . ALA A 1 93 ? 6.782 4.702 0.379 1.00 91.38 93 ALA A O 1
ATOM 664 N N . ILE A 1 94 ? 8.102 6.421 -0.175 1.00 90.00 94 ILE A N 1
ATOM 665 C CA . ILE A 1 94 ? 7.470 7.373 0.745 1.00 90.00 94 ILE A CA 1
ATOM 666 C C . ILE A 1 94 ? 6.121 7.842 0.201 1.00 90.00 94 ILE A C 1
ATOM 668 O O . ILE A 1 94 ? 5.137 7.841 0.934 1.00 90.00 94 ILE A O 1
ATOM 672 N N . GLU A 1 95 ? 6.094 8.247 -1.067 1.00 88.75 95 GLU A N 1
ATOM 673 C CA . GLU A 1 95 ? 4.935 8.837 -1.727 1.00 88.75 95 GLU A CA 1
ATOM 674 C C . GLU A 1 95 ? 4.991 8.517 -3.235 1.00 88.75 95 GLU A C 1
ATOM 676 O O . GLU A 1 95 ? 5.632 9.253 -3.998 1.00 88.75 95 GLU A O 1
ATOM 681 N N . PRO A 1 96 ? 4.336 7.432 -3.693 1.00 84.88 96 PRO A N 1
ATOM 682 C CA . PRO A 1 96 ? 4.381 6.994 -5.090 1.00 84.88 96 PRO A CA 1
ATOM 683 C C . PRO A 1 96 ? 3.958 8.077 -6.086 1.00 84.88 96 PRO A C 1
ATOM 685 O O . PRO A 1 96 ? 4.573 8.217 -7.146 1.00 84.88 96 PRO A O 1
ATOM 688 N N . LEU A 1 97 ? 2.966 8.896 -5.711 1.00 85.19 97 LEU A N 1
ATOM 689 C CA . LEU A 1 97 ? 2.453 9.993 -6.533 1.00 85.19 97 LEU A CA 1
ATOM 690 C C . LEU A 1 97 ? 3.540 11.019 -6.892 1.00 85.19 97 LEU A C 1
ATOM 692 O O . LEU A 1 97 ? 3.473 11.643 -7.950 1.00 85.19 97 LEU A O 1
ATOM 696 N N . SER A 1 98 ? 4.578 11.156 -6.059 1.00 84.31 98 SER A N 1
ATOM 697 C CA . SER A 1 98 ? 5.696 12.076 -6.311 1.00 84.31 98 SER A CA 1
ATOM 698 C C . SER A 1 98 ? 6.551 11.679 -7.517 1.00 84.31 98 SER A C 1
ATOM 700 O O . SER A 1 98 ? 7.350 12.493 -7.972 1.00 84.31 98 SER A O 1
ATOM 702 N N . GLN A 1 99 ? 6.443 10.440 -8.003 1.00 88.38 99 GLN A N 1
ATOM 703 C CA . GLN A 1 99 ? 7.221 9.896 -9.125 1.00 88.38 99 GLN A CA 1
ATOM 704 C C . GLN A 1 99 ? 6.288 9.185 -10.121 1.00 88.38 99 GLN A C 1
ATOM 706 O O . GLN A 1 99 ? 6.548 8.070 -10.588 1.00 88.38 99 GLN A O 1
ATOM 711 N N . ALA A 1 100 ? 5.152 9.826 -10.402 1.00 86.44 100 ALA A N 1
ATOM 712 C CA . ALA A 1 100 ? 4.121 9.307 -11.292 1.00 86.44 100 ALA A CA 1
ATOM 713 C C . ALA A 1 100 ? 4.635 9.014 -12.712 1.00 86.44 100 ALA A C 1
ATOM 715 O O . ALA A 1 100 ? 4.170 8.075 -13.354 1.00 86.44 100 ALA A O 1
ATOM 716 N N . ASP A 1 101 ? 5.605 9.782 -13.198 1.00 86.44 101 ASP A N 1
ATOM 717 C CA . ASP A 1 101 ? 6.277 9.595 -14.486 1.00 86.44 101 ASP A CA 1
ATOM 718 C C . ASP A 1 101 ? 6.947 8.216 -14.590 1.00 86.44 101 ASP A C 1
ATOM 720 O O . ASP A 1 101 ? 6.754 7.492 -15.566 1.00 86.44 101 ASP A O 1
ATOM 724 N N . ILE A 1 102 ? 7.657 7.795 -13.545 1.00 86.88 102 ILE A N 1
ATOM 725 C CA . ILE A 1 102 ? 8.389 6.520 -13.542 1.00 86.88 102 ILE A CA 1
ATOM 726 C C . ILE A 1 102 ? 7.440 5.344 -13.308 1.00 86.88 102 ILE A C 1
ATOM 728 O O . ILE A 1 102 ? 7.591 4.284 -13.923 1.00 86.88 102 ILE A O 1
ATOM 732 N N . VAL A 1 103 ? 6.425 5.537 -12.461 1.00 88.88 103 VAL A N 1
ATOM 733 C CA . VAL A 1 103 ? 5.363 4.544 -12.259 1.00 88.88 103 VAL A CA 1
ATOM 734 C C . VAL A 1 103 ? 4.597 4.286 -13.561 1.00 88.88 103 VAL A C 1
ATOM 736 O O . VAL A 1 103 ? 4.372 3.133 -13.925 1.00 88.88 103 VAL A O 1
ATOM 739 N N . THR A 1 104 ? 4.204 5.346 -14.271 1.00 87.69 104 THR A N 1
ATOM 740 C CA . THR A 1 104 ? 3.411 5.234 -15.507 1.00 87.69 104 THR A CA 1
ATOM 741 C C . THR A 1 104 ? 4.225 4.749 -16.701 1.00 87.69 104 THR A C 1
ATOM 743 O O . THR A 1 104 ? 3.639 4.174 -17.615 1.00 87.69 104 THR A O 1
ATOM 746 N N . ALA A 1 105 ? 5.555 4.887 -16.677 1.00 89.00 105 ALA A N 1
ATOM 747 C CA . ALA A 1 105 ? 6.441 4.242 -17.645 1.00 89.00 105 ALA A CA 1
ATOM 748 C C . ALA A 1 105 ? 6.469 2.707 -17.494 1.00 89.00 105 ALA A C 1
ATOM 750 O O . ALA A 1 105 ? 6.680 1.996 -18.472 1.00 89.00 105 ALA A O 1
ATOM 751 N N . ASN A 1 106 ? 6.205 2.181 -16.289 1.00 90.81 106 ASN A N 1
ATOM 752 C CA . ASN A 1 106 ? 6.227 0.744 -15.986 1.00 90.81 106 ASN A CA 1
ATOM 753 C C . ASN A 1 106 ? 4.912 0.259 -15.343 1.00 90.81 106 ASN A C 1
ATOM 755 O O . ASN A 1 106 ? 4.925 -0.323 -14.253 1.00 90.81 106 ASN A O 1
ATOM 759 N N . PRO A 1 107 ? 3.753 0.451 -15.998 1.00 89.44 107 PRO A N 1
ATOM 760 C CA . PRO A 1 107 ? 2.459 0.292 -15.346 1.00 89.44 107 PRO A CA 1
ATOM 761 C C . PRO A 1 107 ? 2.150 -1.174 -15.025 1.00 89.44 107 PRO A C 1
ATOM 763 O O . PRO A 1 107 ? 1.598 -1.470 -13.971 1.00 89.44 107 PRO A O 1
ATOM 766 N N . VAL A 1 108 ? 2.535 -2.114 -15.897 1.00 92.38 108 VAL A N 1
ATOM 767 C CA . VAL A 1 108 ? 2.203 -3.538 -15.729 1.00 92.38 108 VAL A CA 1
ATOM 768 C C . VAL A 1 108 ? 2.909 -4.145 -14.509 1.00 92.38 108 VAL A C 1
ATOM 770 O O . VAL A 1 108 ? 2.203 -4.648 -13.629 1.00 92.38 108 VAL A O 1
ATOM 773 N N . PRO A 1 109 ? 4.252 -4.067 -14.366 1.00 93.00 109 PRO A N 1
ATOM 774 C CA . PRO A 1 109 ? 4.918 -4.607 -13.183 1.00 93.00 109 PRO A CA 1
ATOM 775 C C . PRO A 1 109 ? 4.467 -3.919 -11.897 1.00 93.00 109 PRO A C 1
ATOM 777 O O . PRO A 1 109 ? 4.296 -4.582 -10.874 1.00 93.00 109 PRO A O 1
ATOM 780 N N . VAL A 1 110 ? 4.259 -2.599 -11.941 1.00 94.06 110 VAL A N 1
ATOM 781 C CA . VAL A 1 110 ? 3.913 -1.822 -10.751 1.00 94.06 110 VAL A CA 1
ATOM 782 C C . VAL A 1 110 ? 2.479 -2.107 -10.312 1.00 94.06 110 VAL A C 1
ATOM 784 O O . VAL A 1 110 ? 2.282 -2.513 -9.169 1.00 94.06 110 VAL A O 1
ATOM 787 N N . TYR A 1 111 ? 1.480 -1.967 -11.184 1.00 94.62 111 TYR A N 1
ATOM 788 C CA . TYR A 1 111 ? 0.074 -2.101 -10.792 1.00 94.62 111 TYR A CA 1
ATOM 789 C C . TYR A 1 111 ? -0.314 -3.538 -10.450 1.00 94.62 111 TYR A C 1
ATOM 791 O O . TYR A 1 111 ? -1.026 -3.742 -9.471 1.00 94.62 111 TYR A O 1
ATOM 799 N N . ILE A 1 112 ? 0.191 -4.545 -11.170 1.00 95.62 112 ILE A N 1
ATOM 800 C CA . ILE A 1 112 ? -0.121 -5.947 -10.843 1.00 95.62 112 ILE A CA 1
ATOM 801 C C . ILE A 1 112 ? 0.473 -6.322 -9.485 1.00 95.62 112 ILE A C 1
ATOM 803 O O . ILE A 1 112 ? -0.218 -6.892 -8.642 1.00 95.62 112 ILE A O 1
ATOM 807 N N . THR A 1 113 ? 1.737 -5.964 -9.244 1.00 96.19 113 THR A N 1
ATOM 808 C CA . THR A 1 113 ? 2.385 -6.252 -7.959 1.00 96.19 113 THR A CA 1
ATOM 809 C C . THR A 1 113 ? 1.663 -5.524 -6.824 1.00 96.19 113 THR A C 1
ATOM 811 O O . THR A 1 113 ? 1.354 -6.146 -5.807 1.00 96.19 113 THR A O 1
ATOM 814 N N . ASN A 1 114 ? 1.303 -4.250 -7.033 1.00 96.31 114 ASN A N 1
ATOM 815 C CA . ASN A 1 114 ? 0.557 -3.451 -6.062 1.00 96.31 114 ASN A CA 1
ATOM 816 C C . ASN A 1 114 ? -0.830 -4.008 -5.757 1.00 96.31 114 ASN A C 1
ATOM 818 O O . ASN A 1 114 ? -1.219 -4.053 -4.592 1.00 96.31 114 ASN A O 1
ATOM 822 N N . PHE A 1 115 ? -1.546 -4.488 -6.771 1.00 96.94 115 PHE A N 1
ATOM 823 C CA . PHE A 1 115 ? -2.840 -5.126 -6.576 1.00 96.94 115 PHE A CA 1
ATOM 824 C C . PHE A 1 115 ? -2.715 -6.373 -5.697 1.00 96.94 115 PHE A C 1
ATOM 826 O O . PHE A 1 115 ? -3.456 -6.528 -4.732 1.00 96.94 115 PHE A O 1
ATOM 833 N N . VAL A 1 116 ? -1.754 -7.252 -5.996 1.00 97.31 116 VAL A N 1
ATOM 834 C CA . VAL A 1 116 ? -1.575 -8.512 -5.258 1.00 97.31 116 VAL A CA 1
ATOM 835 C C . VAL A 1 116 ? -1.139 -8.255 -3.813 1.00 97.31 116 VAL A C 1
ATOM 837 O O . VAL A 1 116 ? -1.743 -8.798 -2.887 1.00 97.31 116 VAL A O 1
ATOM 840 N N . GLY A 1 117 ? -0.134 -7.402 -3.596 1.00 96.75 117 GLY A N 1
ATOM 841 C CA . GLY A 1 117 ? 0.325 -7.061 -2.244 1.00 96.75 117 GLY A CA 1
ATOM 842 C C . GLY A 1 117 ? -0.726 -6.296 -1.435 1.00 96.75 117 GLY A C 1
ATOM 843 O O . GLY A 1 117 ? -0.911 -6.563 -0.243 1.00 96.75 117 GLY A O 1
ATOM 844 N N . GLY A 1 118 ? -1.466 -5.402 -2.095 1.00 96.94 118 GLY A N 1
ATOM 845 C CA . GLY A 1 118 ? -2.597 -4.685 -1.518 1.00 96.94 118 GLY A CA 1
ATOM 846 C C . GLY A 1 118 ? -3.723 -5.628 -1.106 1.00 96.94 118 GLY A C 1
ATOM 847 O O . GLY A 1 118 ? -4.189 -5.552 0.027 1.00 96.94 118 GLY A O 1
ATOM 848 N N . ALA A 1 119 ? -4.111 -6.573 -1.966 1.00 97.25 119 ALA A N 1
ATOM 849 C CA . ALA A 1 119 ? -5.143 -7.567 -1.676 1.00 97.25 119 ALA A CA 1
ATOM 850 C C . ALA A 1 119 ? -4.779 -8.449 -0.472 1.00 97.25 119 ALA A C 1
ATOM 852 O O . ALA A 1 119 ? -5.609 -8.663 0.411 1.00 97.25 119 ALA A O 1
ATOM 853 N N . ILE A 1 120 ? -3.527 -8.918 -0.395 1.00 97.56 120 ILE A N 1
ATOM 854 C CA . ILE A 1 120 ? -3.038 -9.701 0.751 1.00 97.56 120 ILE A CA 1
ATOM 855 C C . ILE A 1 120 ? -3.097 -8.863 2.033 1.00 97.56 120 ILE A C 1
ATOM 857 O O . ILE A 1 120 ? -3.638 -9.321 3.041 1.00 97.56 120 ILE A O 1
ATOM 861 N N . SER A 1 121 ? -2.605 -7.622 1.986 1.00 97.50 121 SER A N 1
ATOM 862 C CA . SER A 1 121 ? -2.654 -6.709 3.133 1.00 97.50 121 SER A CA 1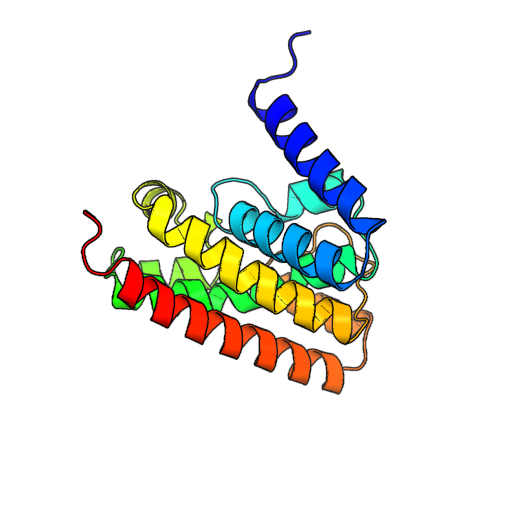
ATOM 863 C C . SER A 1 121 ? -4.095 -6.426 3.562 1.00 97.50 121 SER A C 1
ATOM 865 O O . SER A 1 121 ? -4.405 -6.486 4.749 1.00 97.50 121 SER A O 1
ATOM 867 N N . GLY A 1 122 ? -5.000 -6.195 2.612 1.00 96.75 122 GLY A N 1
ATOM 868 C CA . GLY A 1 122 ? -6.410 -5.942 2.885 1.00 96.75 122 GLY A CA 1
ATOM 869 C C . GLY A 1 122 ? -7.111 -7.119 3.557 1.00 96.75 122 GLY A C 1
ATOM 870 O O . GLY A 1 122 ? -7.876 -6.906 4.496 1.00 96.75 122 GLY A O 1
ATOM 871 N N . VAL A 1 123 ? -6.803 -8.358 3.162 1.00 96.69 123 VAL A N 1
ATOM 872 C CA . VAL A 1 123 ? -7.314 -9.556 3.852 1.00 96.69 123 VAL A CA 1
ATOM 873 C C . VAL A 1 123 ? -6.780 -9.643 5.281 1.00 96.69 123 VAL A C 1
ATOM 875 O O . VAL A 1 123 ? -7.559 -9.929 6.191 1.00 96.69 123 VAL A O 1
ATOM 878 N N . ILE A 1 124 ? -5.489 -9.367 5.505 1.00 96.94 124 ILE A N 1
ATOM 879 C CA . ILE A 1 124 ? -4.907 -9.334 6.857 1.00 96.94 124 ILE A CA 1
ATOM 880 C C . ILE A 1 124 ? -5.652 -8.295 7.704 1.00 96.94 124 ILE A C 1
ATOM 882 O O . ILE A 1 124 ? -6.188 -8.630 8.754 1.00 96.94 124 ILE A O 1
ATOM 886 N N . ILE A 1 125 ? -5.763 -7.055 7.232 1.00 97.00 125 ILE A N 1
ATOM 887 C CA . ILE A 1 125 ? -6.390 -5.952 7.976 1.00 97.00 125 ILE A CA 1
ATOM 888 C C . ILE A 1 125 ? -7.857 -6.260 8.306 1.00 97.00 125 ILE A C 1
ATOM 890 O O . ILE A 1 125 ? -8.277 -6.085 9.452 1.00 97.00 125 ILE A O 1
ATOM 894 N N . ALA A 1 126 ? -8.615 -6.772 7.330 1.00 94.94 126 ALA A N 1
ATOM 895 C CA . ALA A 1 126 ? -10.007 -7.168 7.524 1.00 94.94 126 ALA A CA 1
ATOM 896 C C . ALA A 1 126 ? -10.152 -8.308 8.544 1.00 94.94 126 ALA A C 1
ATOM 898 O O . ALA A 1 126 ? -11.072 -8.292 9.357 1.00 94.94 126 ALA A O 1
ATOM 899 N N . SER A 1 127 ? -9.224 -9.270 8.541 1.00 94.31 127 SER A N 1
ATOM 900 C CA . SER A 1 127 ? -9.246 -10.420 9.459 1.00 94.31 127 SER A CA 1
ATOM 901 C C . SER A 1 127 ? -8.973 -10.026 10.912 1.00 94.31 127 SER A C 1
ATOM 903 O O . SER A 1 127 ? -9.477 -10.672 11.826 1.00 94.31 127 SER A O 1
ATOM 905 N N . PHE A 1 128 ? -8.197 -8.962 11.134 1.00 94.50 128 PHE A N 1
ATOM 906 C CA . PHE A 1 128 ? -7.935 -8.411 12.467 1.00 94.50 128 PHE A CA 1
ATOM 907 C C . PHE A 1 128 ? -8.999 -7.400 12.922 1.00 94.50 128 PHE A C 1
ATOM 909 O O . PHE A 1 128 ? -8.922 -6.912 14.048 1.00 94.50 128 PHE A O 1
ATOM 916 N N . GLY A 1 129 ? -9.985 -7.084 12.073 1.00 93.25 129 GLY A N 1
ATOM 917 C CA . GLY A 1 129 ? -11.101 -6.205 12.421 1.00 93.25 129 GLY A CA 1
ATOM 918 C C . GLY A 1 129 ? -10.687 -4.767 12.735 1.00 93.25 129 GLY A C 1
ATOM 919 O O . GLY A 1 129 ? -11.359 -4.103 13.520 1.00 93.25 129 GLY A O 1
ATOM 920 N N . LEU A 1 130 ? -9.576 -4.288 12.160 1.00 95.69 130 LEU A N 1
ATOM 921 C CA . LEU A 1 130 ? -9.134 -2.913 12.380 1.00 95.69 130 LEU A CA 1
ATOM 922 C C . LEU A 1 130 ? -10.124 -1.915 11.772 1.00 95.69 130 LEU A C 1
ATOM 924 O O . LEU A 1 130 ? -10.752 -2.192 10.747 1.00 95.69 130 LEU A O 1
ATOM 928 N N . VAL A 1 131 ? -10.229 -0.741 12.390 1.00 96.12 131 VAL A N 1
ATOM 929 C CA . VAL A 1 131 ? -11.167 0.319 11.993 1.00 96.12 131 VAL A CA 1
ATOM 930 C C . VAL A 1 131 ? -10.477 1.670 11.853 1.00 96.12 131 VAL A C 1
ATOM 932 O O . VAL A 1 131 ? -9.453 1.929 12.480 1.00 96.12 131 VAL A O 1
ATOM 935 N N . ASN A 1 132 ? -11.021 2.541 11.012 1.00 96.06 132 ASN A N 1
ATOM 936 C CA . ASN A 1 132 ? -10.537 3.902 10.852 1.00 96.06 132 ASN A CA 1
ATOM 937 C C . ASN A 1 132 ? -11.703 4.820 10.474 1.00 96.06 132 ASN A C 1
ATOM 939 O O . ASN A 1 132 ? -12.264 4.699 9.390 1.00 96.06 132 ASN A O 1
ATOM 943 N N . GLU A 1 133 ? -12.056 5.748 11.361 1.00 94.69 133 GLU A 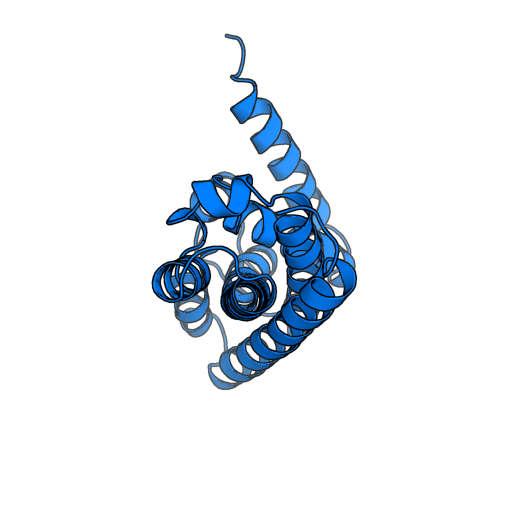N 1
ATOM 944 C CA . GLU A 1 133 ? -13.179 6.670 11.140 1.00 94.69 133 GLU A CA 1
ATOM 945 C C . GLU A 1 133 ? -12.753 7.996 10.491 1.00 94.69 133 GLU A C 1
ATOM 947 O O . GLU A 1 133 ? -13.591 8.846 10.200 1.00 94.69 133 GLU A O 1
ATOM 952 N N . ALA A 1 134 ? -11.457 8.188 10.232 1.00 92.06 134 ALA A N 1
ATOM 953 C CA . ALA A 1 134 ? -10.960 9.355 9.518 1.00 92.06 134 ALA A CA 1
ATOM 954 C C . ALA A 1 134 ? -10.867 9.055 8.015 1.00 92.06 134 ALA A C 1
ATOM 956 O O . ALA A 1 134 ? -9.912 8.441 7.527 1.00 92.06 134 ALA A O 1
ATOM 957 N N . THR A 1 135 ? -11.866 9.528 7.271 1.00 89.81 135 THR A N 1
ATOM 958 C CA . THR A 1 135 ? -11.915 9.446 5.805 1.00 89.81 135 THR A CA 1
ATOM 959 C C . THR A 1 135 ? -10.687 10.099 5.162 1.00 89.81 135 THR A C 1
ATOM 961 O O . THR A 1 135 ? -10.171 11.092 5.676 1.00 89.81 135 THR A O 1
ATOM 964 N N . GLY A 1 136 ? -10.257 9.610 3.997 1.00 88.81 136 GLY A N 1
ATOM 965 C CA . GLY A 1 136 ? -9.165 10.233 3.239 1.00 88.81 136 GLY A CA 1
ATOM 966 C C . GLY A 1 136 ? -7.763 9.901 3.755 1.00 88.81 136 GLY A C 1
ATOM 967 O O . GLY A 1 136 ? -6.779 10.478 3.314 1.00 88.81 136 GLY A O 1
ATOM 968 N N . THR A 1 137 ? -7.618 8.948 4.668 1.00 92.44 137 THR A N 1
ATOM 969 C CA . THR A 1 137 ? -6.318 8.622 5.279 1.00 92.44 137 THR A CA 1
ATOM 970 C C . THR A 1 137 ? -5.580 7.487 4.553 1.00 92.44 137 THR A C 1
ATOM 972 O O . THR A 1 137 ? -4.744 6.801 5.128 1.00 92.44 137 THR A O 1
ATOM 975 N N . ALA A 1 138 ? -5.860 7.282 3.260 1.00 91.81 138 ALA A N 1
ATOM 976 C CA . ALA A 1 138 ? -5.252 6.241 2.423 1.00 91.81 138 ALA A CA 1
ATOM 977 C C . ALA A 1 138 ? -3.872 6.664 1.884 1.00 91.81 138 ALA A C 1
ATOM 979 O O . ALA A 1 138 ? -3.671 6.754 0.671 1.00 91.81 138 ALA A O 1
ATOM 980 N N . THR A 1 139 ? -2.936 6.959 2.786 1.00 92.12 139 THR A N 1
ATOM 981 C CA . THR A 1 139 ? -1.547 7.333 2.468 1.00 92.12 139 THR A CA 1
ATOM 982 C C . THR A 1 139 ? -0.571 6.573 3.367 1.00 92.12 139 THR A C 1
ATOM 984 O O . THR A 1 139 ? -0.960 6.172 4.467 1.00 92.12 139 THR A O 1
ATOM 987 N N . PRO A 1 140 ? 0.698 6.374 2.965 1.00 90.00 140 PRO A N 1
ATOM 988 C CA . PRO A 1 140 ? 1.594 5.513 3.729 1.00 90.00 140 PRO A CA 1
ATOM 989 C C . PRO A 1 140 ? 1.861 5.979 5.161 1.00 90.00 140 PRO A C 1
ATOM 991 O O . PRO A 1 140 ? 1.747 5.202 6.106 1.00 90.00 140 PRO A O 1
ATOM 994 N N . ILE A 1 141 ? 2.212 7.256 5.331 1.00 91.25 141 ILE A N 1
ATOM 995 C CA . ILE A 1 141 ? 2.612 7.794 6.637 1.00 91.25 141 ILE A CA 1
ATOM 996 C C . ILE A 1 141 ? 1.379 8.183 7.450 1.00 91.25 141 ILE A C 1
ATOM 998 O O . ILE A 1 141 ? 1.221 7.727 8.582 1.00 91.25 141 ILE A O 1
ATOM 1002 N N . ALA A 1 142 ? 0.492 9.013 6.889 1.00 91.50 142 ALA A N 1
ATOM 1003 C CA . ALA A 1 142 ? -0.669 9.486 7.640 1.00 91.50 142 ALA A CA 1
ATOM 1004 C C . ALA A 1 142 ? -1.645 8.341 7.927 1.00 91.50 142 ALA A C 1
ATOM 1006 O O . ALA A 1 142 ? -2.156 8.256 9.041 1.00 91.50 142 ALA A O 1
ATOM 1007 N N . GLY A 1 143 ? -1.834 7.422 6.974 1.00 92.62 143 GLY A N 1
ATOM 1008 C CA . GLY A 1 143 ? -2.668 6.240 7.167 1.00 92.62 143 GLY A CA 1
ATOM 1009 C C . GLY A 1 143 ? -2.224 5.405 8.357 1.00 92.62 143 GLY A C 1
ATOM 1010 O O . GLY A 1 143 ? -3.045 5.126 9.226 1.00 92.62 143 GLY A O 1
ATOM 1011 N N . LEU A 1 144 ? -0.929 5.088 8.470 1.00 95.38 144 LEU A N 1
ATOM 1012 C CA . LEU A 1 144 ? -0.409 4.369 9.636 1.00 95.38 144 LEU A CA 1
ATOM 1013 C C . LEU A 1 144 ? -0.672 5.130 10.945 1.00 95.38 144 LEU A C 1
ATOM 1015 O O . LEU A 1 144 ? -1.141 4.536 11.913 1.00 95.38 144 LEU A O 1
ATOM 1019 N N . MET A 1 145 ? -0.370 6.430 10.987 1.00 95.38 145 MET A N 1
ATOM 1020 C CA . MET A 1 145 ? -0.486 7.219 12.220 1.00 95.38 145 MET A CA 1
ATOM 1021 C C . MET A 1 145 ? -1.929 7.320 12.716 1.00 95.38 145 MET A C 1
ATOM 1023 O O . MET A 1 145 ? -2.182 7.216 13.915 1.00 95.38 145 MET A O 1
ATOM 1027 N N . VAL A 1 146 ? -2.881 7.471 11.798 1.00 94.56 146 VAL A N 1
ATOM 1028 C CA . VAL A 1 146 ? -4.308 7.576 12.117 1.00 94.56 146 VAL A CA 1
ATOM 1029 C C . VAL A 1 146 ? -4.849 6.276 12.721 1.00 94.56 146 VAL A C 1
ATOM 1031 O O . VAL A 1 146 ? -5.703 6.329 13.607 1.00 94.56 146 VAL A O 1
ATOM 1034 N N . MET A 1 147 ? -4.315 5.110 12.339 1.00 96.38 147 MET A N 1
ATOM 1035 C CA . MET A 1 147 ? -4.749 3.822 12.901 1.00 96.38 147 MET A CA 1
ATOM 1036 C C . MET A 1 147 ? -4.577 3.733 14.419 1.00 96.38 147 MET A C 1
ATOM 1038 O O . MET A 1 147 ? -5.403 3.106 15.085 1.00 96.38 147 MET A O 1
ATOM 1042 N N . PHE A 1 148 ? -3.541 4.372 14.973 1.00 96.19 148 PHE A N 1
ATOM 1043 C CA . PHE A 1 148 ? -3.305 4.417 16.420 1.00 96.19 148 PHE A CA 1
ATOM 1044 C C . PHE A 1 148 ? -4.365 5.222 17.178 1.00 96.19 148 PHE A C 1
ATOM 1046 O O . PHE A 1 148 ? -4.525 5.025 18.379 1.00 96.19 148 PHE A O 1
ATOM 1053 N N . GLY A 1 149 ? -5.099 6.107 16.496 1.00 94.94 149 GLY A N 1
ATOM 1054 C CA . GLY A 1 149 ? -6.201 6.861 17.093 1.00 94.94 149 GLY A CA 1
ATOM 1055 C C . GLY A 1 149 ? -7.464 6.026 17.318 1.00 94.94 149 GLY A C 1
ATOM 1056 O O . GLY A 1 149 ? -8.260 6.361 18.190 1.00 94.94 149 GLY A O 1
ATOM 1057 N N . PHE A 1 150 ? -7.641 4.936 16.563 1.00 94.38 150 PHE A N 1
ATOM 1058 C CA . PHE A 1 150 ? -8.882 4.151 16.551 1.00 94.38 150 PHE A CA 1
ATOM 1059 C C . PHE A 1 150 ? -8.719 2.697 17.012 1.00 94.38 150 PHE A C 1
ATOM 1061 O O . PHE A 1 150 ? -9.714 2.005 17.209 1.00 94.38 150 PHE A O 1
ATOM 1068 N N . ASN A 1 151 ? -7.486 2.210 17.189 1.00 97.06 151 ASN A N 1
ATOM 1069 C CA . ASN A 1 151 ? -7.207 0.805 17.497 1.00 97.06 151 ASN A CA 1
ATOM 1070 C C . ASN A 1 151 ? -6.127 0.669 18.575 1.00 97.06 151 ASN A C 1
ATOM 1072 O O . ASN A 1 151 ? -5.347 1.585 18.826 1.00 97.06 151 ASN A O 1
ATOM 1076 N N . ASN A 1 152 ? -6.030 -0.519 19.179 1.00 96.56 152 ASN A N 1
ATOM 1077 C CA . ASN A 1 152 ? -4.956 -0.821 20.121 1.00 96.56 152 ASN A CA 1
ATOM 1078 C C . ASN A 1 152 ? -3.577 -0.742 19.437 1.00 96.56 152 ASN A C 1
ATOM 1080 O O . ASN A 1 152 ? -3.348 -1.381 18.409 1.00 96.56 152 ASN A O 1
ATOM 1084 N N . ALA A 1 153 ? -2.643 -0.005 20.045 1.00 95.38 153 ALA A N 1
ATOM 1085 C CA . ALA A 1 153 ? -1.323 0.258 19.473 1.00 95.38 153 ALA A CA 1
ATOM 1086 C C . ALA A 1 153 ? -0.521 -1.013 19.153 1.00 95.38 153 ALA A C 1
ATOM 1088 O O . ALA A 1 153 ? 0.134 -1.073 18.113 1.00 95.38 153 ALA A O 1
ATOM 1089 N N . LEU A 1 154 ? -0.589 -2.043 20.005 1.00 96.00 154 LEU A N 1
ATOM 1090 C CA . LEU A 1 154 ? 0.117 -3.300 19.756 1.00 96.00 154 LEU A CA 1
ATOM 1091 C C . LEU A 1 154 ? -0.461 -4.012 18.531 1.00 96.00 154 LEU A C 1
ATOM 1093 O O . LEU A 1 154 ? 0.300 -4.449 17.673 1.00 96.00 154 LEU A O 1
ATOM 1097 N N . THR A 1 155 ? -1.789 -4.056 18.398 1.00 95.88 155 THR A N 1
ATOM 1098 C CA . THR A 1 155 ? -2.451 -4.653 17.230 1.00 95.88 155 THR A CA 1
ATOM 1099 C C . THR A 1 155 ? -2.097 -3.905 15.946 1.00 95.88 155 THR A C 1
ATOM 1101 O O . THR A 1 155 ? -1.772 -4.547 14.949 1.00 95.88 155 THR A O 1
ATOM 1104 N N . VAL A 1 156 ? -2.083 -2.565 15.970 1.00 96.81 156 VAL A N 1
ATOM 1105 C CA . VAL A 1 156 ? -1.680 -1.749 14.810 1.00 96.81 156 VAL A CA 1
ATOM 1106 C C . VAL A 1 156 ? -0.246 -2.060 14.398 1.00 96.81 156 VAL A C 1
ATOM 1108 O O . VAL A 1 156 ? -0.004 -2.315 13.223 1.00 96.81 156 VAL A O 1
ATOM 1111 N N . ILE A 1 157 ? 0.697 -2.101 15.344 1.00 97.12 157 ILE A N 1
ATOM 1112 C CA . ILE A 1 157 ? 2.104 -2.417 15.056 1.00 97.12 157 ILE A CA 1
ATOM 1113 C C . ILE A 1 157 ? 2.231 -3.822 14.462 1.00 97.12 157 ILE A C 1
ATOM 1115 O O . ILE A 1 157 ? 2.898 -4.001 13.443 1.00 97.12 157 ILE A O 1
ATOM 1119 N N . THR A 1 158 ? 1.583 -4.821 15.065 1.00 97.31 158 THR A N 1
ATOM 1120 C CA . THR A 1 158 ? 1.631 -6.205 14.581 1.00 97.31 158 THR A CA 1
ATOM 1121 C C . THR A 1 158 ? 1.081 -6.322 13.160 1.00 97.31 158 THR A C 1
ATOM 1123 O O . THR A 1 158 ? 1.748 -6.893 12.295 1.00 97.31 158 THR A O 1
ATOM 1126 N N . VAL A 1 159 ? -0.092 -5.745 12.888 1.00 97.69 159 VAL A N 1
ATOM 1127 C CA . VAL A 1 159 ? -0.711 -5.795 11.555 1.00 97.69 159 VAL A CA 1
ATOM 1128 C C . VAL A 1 159 ? 0.095 -4.985 10.539 1.00 97.69 159 VAL A C 1
ATOM 1130 O O . VAL A 1 159 ? 0.295 -5.451 9.418 1.00 97.69 159 VAL A O 1
ATOM 1133 N N . ALA A 1 160 ? 0.626 -3.821 10.920 1.00 97.31 160 ALA A N 1
ATOM 1134 C CA . ALA A 1 160 ? 1.490 -3.014 10.063 1.00 97.31 160 ALA A CA 1
ATOM 1135 C C . ALA A 1 160 ? 2.759 -3.781 9.660 1.00 97.31 160 ALA A C 1
ATOM 1137 O O . ALA A 1 160 ? 3.124 -3.781 8.485 1.00 97.31 160 ALA A O 1
ATOM 1138 N N . LEU A 1 161 ? 3.393 -4.497 10.595 1.00 97.50 161 LEU A N 1
ATOM 1139 C CA . LEU A 1 161 ? 4.543 -5.354 10.298 1.00 97.50 161 LEU A CA 1
ATOM 1140 C C . LEU A 1 161 ? 4.170 -6.512 9.364 1.00 97.50 161 LEU A C 1
ATOM 1142 O O . LEU A 1 161 ? 4.909 -6.786 8.419 1.00 97.50 161 LEU A O 1
ATOM 1146 N N . MET A 1 162 ? 3.021 -7.162 9.575 1.00 97.69 162 MET A N 1
ATOM 1147 C CA . MET A 1 162 ? 2.533 -8.213 8.672 1.00 97.69 162 MET A CA 1
ATOM 1148 C C . MET A 1 162 ? 2.284 -7.675 7.256 1.00 97.69 162 MET A C 1
ATOM 1150 O O . MET A 1 162 ? 2.698 -8.306 6.280 1.00 97.69 162 MET A O 1
ATOM 1154 N N . CYS A 1 163 ? 1.667 -6.497 7.131 1.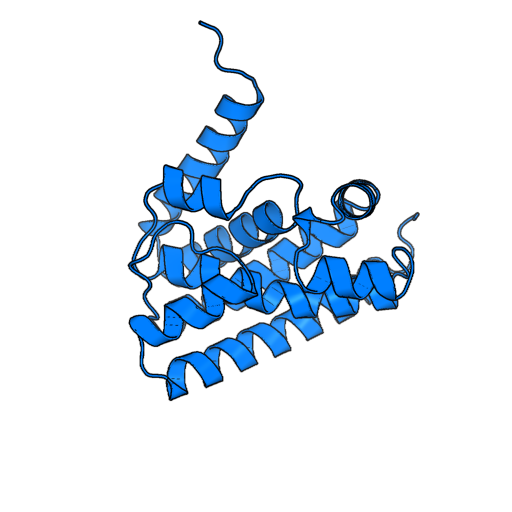00 97.50 163 CYS A N 1
ATOM 1155 C CA . CYS A 1 163 ? 1.432 -5.837 5.844 1.00 97.50 163 CYS A CA 1
ATOM 1156 C C . CYS A 1 163 ? 2.753 -5.447 5.168 1.00 97.50 163 CYS A C 1
ATOM 1158 O O . CYS A 1 163 ? 2.939 -5.732 3.989 1.00 97.50 163 CYS A O 1
ATOM 1160 N N . ALA A 1 164 ? 3.701 -4.862 5.907 1.00 97.25 164 ALA A N 1
ATOM 1161 C CA . ALA A 1 164 ? 5.016 -4.488 5.388 1.00 97.25 164 ALA A CA 1
ATOM 1162 C C . ALA A 1 164 ? 5.816 -5.706 4.897 1.00 97.25 164 ALA A C 1
ATOM 1164 O O . ALA A 1 164 ? 6.366 -5.676 3.796 1.00 97.25 164 ALA A O 1
ATOM 1165 N N . LEU A 1 165 ? 5.852 -6.794 5.674 1.00 97.56 165 LEU A N 1
ATOM 1166 C CA . LEU A 1 165 ? 6.569 -8.021 5.313 1.00 97.56 165 LEU A CA 1
ATOM 1167 C C . LEU A 1 165 ? 5.931 -8.721 4.110 1.00 97.56 165 LEU A C 1
ATOM 1169 O O . LEU A 1 165 ? 6.629 -9.032 3.145 1.00 97.56 165 LEU A O 1
ATOM 1173 N N . SER A 1 166 ? 4.613 -8.938 4.137 1.00 97.19 166 SER A N 1
ATOM 1174 C CA . SER A 1 166 ? 3.897 -9.577 3.023 1.00 97.19 166 SER A CA 1
ATOM 1175 C C . SER A 1 166 ? 4.015 -8.763 1.733 1.00 97.19 166 SER A C 1
ATOM 1177 O O . SER A 1 166 ? 4.295 -9.325 0.674 1.00 97.19 166 SER A O 1
ATOM 1179 N N . SER A 1 167 ? 3.913 -7.437 1.824 1.00 97.12 167 SER A N 1
ATOM 1180 C CA . SER A 1 167 ? 4.065 -6.523 0.691 1.00 97.12 167 SER A CA 1
ATOM 1181 C C . SER A 1 167 ? 5.505 -6.488 0.164 1.00 97.12 167 SER A C 1
ATOM 1183 O O . SER A 1 167 ? 5.715 -6.546 -1.046 1.00 97.12 167 SER A O 1
ATOM 1185 N N . ALA A 1 168 ? 6.521 -6.481 1.032 1.00 97.00 168 ALA A N 1
ATOM 1186 C CA . ALA A 1 168 ? 7.924 -6.579 0.616 1.00 97.00 168 ALA A CA 1
ATOM 1187 C C . ALA A 1 168 ? 8.221 -7.902 -0.113 1.00 97.00 168 ALA A C 1
ATOM 1189 O O . ALA A 1 168 ? 8.910 -7.901 -1.138 1.00 97.00 168 ALA A O 1
ATOM 1190 N N . ILE A 1 169 ? 7.668 -9.019 0.375 1.00 97.31 169 ILE A N 1
ATOM 1191 C CA . ILE A 1 169 ? 7.751 -10.325 -0.296 1.00 97.31 169 ILE A CA 1
ATOM 1192 C C . ILE A 1 169 ? 7.057 -10.262 -1.660 1.00 97.31 169 ILE A C 1
ATOM 1194 O O . ILE A 1 169 ? 7.633 -10.716 -2.647 1.00 97.31 169 ILE A O 1
ATOM 1198 N N . CYS A 1 170 ? 5.876 -9.645 -1.752 1.00 96.56 170 CYS A N 1
ATOM 1199 C CA . CYS A 1 170 ? 5.188 -9.442 -3.029 1.00 96.56 170 CYS A CA 1
ATOM 1200 C C . CYS A 1 170 ? 6.016 -8.592 -3.997 1.00 96.56 170 CYS A C 1
ATOM 1202 O O . CYS A 1 170 ? 6.152 -8.969 -5.155 1.00 96.56 170 CYS A O 1
ATOM 1204 N N . GLY A 1 171 ? 6.644 -7.510 -3.531 1.00 95.69 171 GLY A N 1
ATOM 1205 C CA . GLY A 1 171 ? 7.565 -6.698 -4.332 1.00 95.69 171 GLY A CA 1
ATOM 1206 C C . GLY A 1 171 ? 8.757 -7.502 -4.855 1.00 95.69 171 GLY A C 1
ATOM 1207 O O . GLY A 1 171 ? 9.148 -7.377 -6.018 1.00 95.69 171 GLY A O 1
ATOM 1208 N N . TYR A 1 172 ? 9.306 -8.389 -4.023 1.00 96.69 172 TYR A N 1
ATOM 1209 C CA . TYR A 1 172 ? 10.376 -9.294 -4.429 1.00 96.69 172 TYR A CA 1
ATOM 1210 C C . TYR A 1 172 ? 9.904 -10.313 -5.476 1.00 96.69 172 TYR A C 1
ATOM 1212 O O . TYR A 1 172 ? 10.546 -10.441 -6.520 1.00 96.69 172 TYR A O 1
ATOM 1220 N N . LEU A 1 173 ? 8.783 -10.998 -5.236 1.00 95.81 173 LEU A N 1
ATOM 1221 C CA . LEU A 1 173 ? 8.199 -11.964 -6.173 1.00 95.81 173 LEU A CA 1
ATOM 1222 C C . LEU A 1 173 ? 7.816 -11.295 -7.498 1.00 95.81 173 LEU A C 1
ATOM 1224 O O . LEU A 1 173 ? 8.155 -11.817 -8.557 1.00 95.81 173 LEU A O 1
ATOM 1228 N N . GLY A 1 174 ? 7.215 -10.105 -7.448 1.00 94.44 174 GLY A N 1
ATOM 1229 C CA . GLY A 1 174 ? 6.932 -9.278 -8.619 1.00 94.44 174 GLY A CA 1
ATOM 1230 C C . GLY A 1 174 ? 8.198 -8.999 -9.428 1.00 94.44 174 GLY A C 1
ATOM 1231 O O . GLY A 1 174 ? 8.211 -9.209 -10.637 1.00 94.44 174 GLY A O 1
ATOM 1232 N N . SER A 1 175 ? 9.312 -8.661 -8.769 1.00 93.62 175 SER A N 1
ATOM 1233 C CA . SER A 1 175 ? 10.595 -8.461 -9.463 1.00 93.62 175 SER A CA 1
ATOM 1234 C C . SER A 1 175 ? 11.146 -9.719 -10.150 1.00 93.62 175 SER A C 1
ATOM 1236 O O . SER A 1 175 ? 11.918 -9.614 -11.099 1.00 93.62 175 SER A O 1
ATOM 1238 N N . LEU A 1 176 ? 10.777 -10.916 -9.678 1.00 93.38 176 LEU A N 1
ATOM 1239 C CA . LEU A 1 176 ? 11.151 -12.177 -10.323 1.00 93.38 176 LEU A CA 1
ATOM 1240 C C . LEU A 1 176 ? 10.247 -12.481 -11.517 1.00 93.38 176 LEU A C 1
ATOM 1242 O O . LEU A 1 176 ? 10.754 -12.839 -12.578 1.00 93.38 176 LEU A O 1
ATOM 1246 N N . VAL A 1 177 ? 8.933 -12.305 -11.351 1.00 94.12 177 VAL A N 1
ATOM 1247 C CA . VAL A 1 177 ? 7.932 -12.515 -12.409 1.00 94.12 177 VAL A CA 1
ATOM 1248 C C . VAL A 1 177 ? 8.181 -11.570 -13.583 1.00 94.12 177 VAL A C 1
ATOM 1250 O O . VAL A 1 177 ? 8.181 -11.998 -14.735 1.00 94.12 177 VAL A O 1
ATOM 1253 N N . PHE A 1 178 ? 8.468 -10.301 -13.297 1.00 92.81 178 PHE A N 1
ATOM 1254 C CA . PHE A 1 178 ? 8.670 -9.267 -14.311 1.00 92.81 178 PHE A CA 1
ATOM 1255 C C . PHE A 1 178 ? 10.137 -9.051 -14.690 1.00 92.81 178 PHE A C 1
ATOM 1257 O O . PHE A 1 178 ? 10.445 -8.095 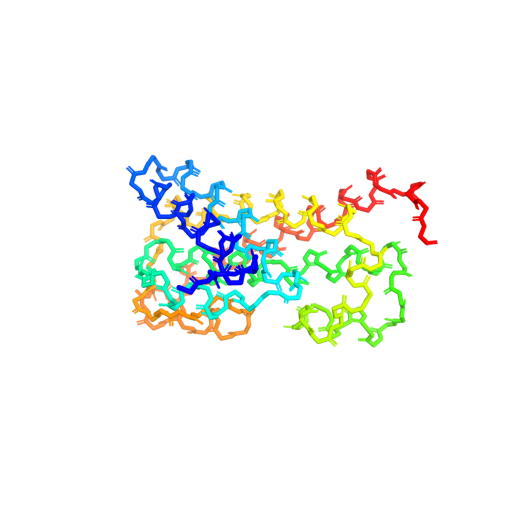-15.389 1.00 92.81 178 PHE A O 1
ATOM 1264 N N . LYS A 1 179 ? 11.058 -9.945 -14.308 1.00 87.25 179 LYS A N 1
ATOM 1265 C CA . LYS A 1 179 ? 12.504 -9.767 -14.536 1.00 87.25 179 LYS A CA 1
ATOM 1266 C C . LYS A 1 179 ? 12.886 -9.477 -16.000 1.00 87.25 179 LYS A C 1
ATOM 1268 O O . LYS A 1 179 ? 13.872 -8.789 -16.238 1.00 87.25 179 LYS A O 1
ATOM 1273 N N . ASN A 1 180 ? 12.126 -10.016 -16.956 1.00 84.81 180 ASN A N 1
ATOM 1274 C CA . ASN A 1 180 ? 12.354 -9.852 -18.398 1.00 84.81 180 ASN A CA 1
ATOM 1275 C C . ASN A 1 180 ? 11.385 -8.852 -19.052 1.00 84.81 180 ASN A C 1
ATOM 1277 O O . ASN A 1 180 ? 11.284 -8.810 -20.277 1.00 84.81 180 ASN A O 1
ATOM 1281 N N . TYR A 1 181 ? 10.619 -8.105 -18.257 1.00 83.50 181 TYR A N 1
ATOM 1282 C CA . TYR A 1 181 ? 9.721 -7.086 -18.780 1.00 83.50 181 TYR A CA 1
ATOM 1283 C C . TYR A 1 181 ? 10.553 -5.964 -19.424 1.00 83.50 181 TYR A C 1
ATOM 1285 O O . TYR A 1 181 ? 11.535 -5.541 -18.811 1.00 83.50 181 TYR A O 1
ATOM 1293 N N . PRO A 1 182 ? 10.216 -5.503 -20.642 1.00 73.75 182 PRO A N 1
ATOM 1294 C CA . PRO A 1 182 ? 10.934 -4.406 -21.279 1.00 73.75 182 PRO A CA 1
ATOM 1295 C C . PRO A 1 182 ? 10.699 -3.112 -20.488 1.00 73.75 182 PRO A C 1
ATOM 1297 O O . PRO A 1 182 ? 9.552 -2.702 -20.312 1.00 73.75 182 PRO A O 1
ATOM 1300 N N . ILE A 1 183 ? 11.788 -2.524 -19.989 1.00 67.88 183 ILE A N 1
ATOM 1301 C CA . ILE A 1 183 ? 11.827 -1.277 -19.204 1.00 67.88 183 ILE A CA 1
ATOM 1302 C C . ILE A 1 183 ? 12.274 -0.139 -20.115 1.00 67.88 183 ILE A C 1
ATOM 1304 O O . ILE A 1 183 ? 13.254 -0.368 -20.864 1.00 67.88 183 ILE A O 1
#

Organism: Staphylococcus gallinarum (NCBI:txid1293)

InterPro domains:
  IPR003352 Phosphotransferase system, EIIC [PF13303] (2-180)

Sequence (183 aa):
GMTPVVDASLMQIGNIIKESTTSSPILMGVVLGGIITVVATAPLSSMALTALLGLTGTPMAIGALAVFGSSFMNFVLFKRMKFGDRKTTISVAIEPLSQADIVTANPVPVYITNFVGGAISGVIIASFGLVNEATGTATPIAGLMVMFGFNNALTVITVALMCALSSAICGYLGSLVFKNYPI